Protein AF-A0A662CC90-F1 (afdb_monomer_lite)

pLDDT: mean 87.34, std 9.02, range [57.0, 97.94]

Secondary structure (DSSP, 8-state):
-----------SS----TTTS-HHHHHHHHH--EEEES-HHHHHHHHHHH-TT--GGGSEEEE-STTS---

Foldseek 3Di:
DDDDDDDADDDPDDLQCPVPPDLVSLVVLLVAQEEEEQDPVVVVVNNCSSPVPRDPVSHHYHHDYPPDDPD

Radius of gyration: 12.89 Å; chains: 1; bounding box: 34×23×35 Å

Structure (mmCIF, N/CA/C/O backbone):
data_AF-A0A662CC90-F1
#
_entry.id   AF-A0A662CC90-F1
#
loop_
_atom_site.group_PDB
_atom_site.id
_atom_site.type_symbol
_atom_site.label_atom_id
_atom_site.label_alt_id
_atom_site.label_comp_id
_atom_site.label_asym_id
_atom_site.label_entity_id
_atom_site.label_seq_id
_atom_site.pdbx_PDB_ins_code
_atom_site.Cartn_x
_atom_site.Cartn_y
_atom_site.Cartn_z
_atom_site.occupancy
_atom_site.B_iso_or_equiv
_atom_site.auth_seq_id
_atom_site.auth_comp_id
_atom_site.auth_asym_id
_atom_site.auth_atom_id
_atom_site.pdbx_PDB_model_num
ATOM 1 N N . MET A 1 1 ? -18.515 -14.858 7.782 1.00 72.94 1 MET A N 1
ATOM 2 C CA . MET A 1 1 ? -17.297 -15.327 7.076 1.00 72.94 1 MET A CA 1
ATOM 3 C C . MET A 1 1 ? -16.080 -14.741 7.766 1.00 72.94 1 MET A C 1
ATOM 5 O O . MET A 1 1 ? -16.196 -13.646 8.299 1.00 72.94 1 MET A O 1
ATOM 9 N N . LYS A 1 2 ? -14.947 -15.450 7.774 1.00 87.88 2 LYS A N 1
ATOM 10 C CA . LYS A 1 2 ? -13.670 -14.906 8.260 1.00 87.88 2 LYS A CA 1
ATOM 11 C C . LYS A 1 2 ? -12.948 -14.196 7.109 1.00 87.88 2 LYS A C 1
ATOM 13 O O . LYS A 1 2 ? -13.058 -14.643 5.970 1.00 87.88 2 LYS A O 1
ATOM 18 N N . GLY A 1 3 ? -12.253 -13.101 7.408 1.00 90.44 3 GLY A N 1
ATOM 19 C CA . GLY A 1 3 ? -11.363 -12.442 6.449 1.00 90.44 3 GLY A CA 1
ATOM 20 C C . GLY A 1 3 ? -10.087 -13.252 6.207 1.00 90.44 3 GLY A C 1
ATOM 21 O O . GLY A 1 3 ? -9.774 -14.166 6.971 1.00 90.44 3 GLY A O 1
ATOM 22 N N . VAL A 1 4 ? -9.351 -12.901 5.152 1.00 93.69 4 VAL A N 1
ATOM 23 C CA . VAL A 1 4 ? -8.023 -13.454 4.851 1.00 93.69 4 VAL A CA 1
ATOM 24 C C . VAL A 1 4 ? -7.000 -12.337 5.001 1.00 93.69 4 VAL A C 1
ATOM 26 O O . VAL A 1 4 ? -7.152 -11.281 4.390 1.00 93.69 4 VAL A O 1
ATOM 29 N N . LEU A 1 5 ? -5.967 -12.575 5.808 1.00 93.75 5 LEU A N 1
ATOM 30 C CA . LEU A 1 5 ? -4.829 -11.673 5.935 1.00 93.75 5 LEU A CA 1
ATOM 31 C C . LEU A 1 5 ? -3.744 -12.101 4.945 1.00 93.75 5 LEU A C 1
ATOM 33 O O . LEU A 1 5 ? -3.236 -13.219 5.024 1.00 93.75 5 LEU A O 1
ATOM 37 N N . TYR A 1 6 ? -3.391 -11.205 4.027 1.00 93.50 6 TYR A N 1
ATOM 38 C CA . TYR A 1 6 ? -2.278 -11.399 3.104 1.00 93.50 6 TYR A CA 1
ATOM 39 C C . TYR A 1 6 ? -1.045 -10.665 3.623 1.00 93.50 6 TYR A C 1
ATOM 41 O O . TYR A 1 6 ? -1.105 -9.468 3.894 1.00 93.50 6 TYR A O 1
ATOM 49 N N . LEU A 1 7 ? 0.079 -11.375 3.710 1.00 91.88 7 LEU A N 1
ATOM 50 C CA . LEU A 1 7 ? 1.385 -10.767 3.943 1.00 91.88 7 LEU A CA 1
ATOM 51 C C . LEU A 1 7 ? 2.023 -10.481 2.586 1.00 91.88 7 LEU A C 1
ATOM 53 O O . LEU A 1 7 ? 2.378 -11.401 1.850 1.00 91.88 7 LEU A O 1
ATOM 57 N N . VAL A 1 8 ? 2.118 -9.200 2.240 1.00 89.12 8 VAL A N 1
ATOM 58 C CA . VAL A 1 8 ? 2.718 -8.757 0.982 1.00 89.12 8 VAL A CA 1
ATOM 59 C C . VAL A 1 8 ? 4.186 -8.412 1.255 1.00 89.12 8 VAL A C 1
ATOM 61 O O . VAL A 1 8 ? 4.441 -7.475 2.013 1.00 89.12 8 VAL A O 1
ATOM 64 N N . PRO A 1 9 ? 5.158 -9.146 0.681 1.00 85.75 9 PRO A N 1
ATOM 65 C CA . PRO A 1 9 ? 6.570 -8.850 0.869 1.00 85.75 9 PRO A CA 1
ATOM 66 C C . PRO A 1 9 ? 6.913 -7.504 0.235 1.00 85.75 9 PRO A C 1
ATOM 68 O O . PRO A 1 9 ? 6.270 -7.073 -0.725 1.00 85.75 9 PRO A O 1
ATOM 71 N N . ASN A 1 10 ? 7.951 -6.864 0.761 1.00 82.12 10 ASN A N 1
ATOM 72 C CA . ASN A 1 10 ? 8.503 -5.627 0.227 1.00 82.12 10 ASN A CA 1
ATOM 73 C C . ASN A 1 10 ? 9.974 -5.838 -0.166 1.00 82.12 10 ASN A C 1
ATOM 75 O O . ASN A 1 10 ? 10.623 -6.782 0.286 1.00 82.12 10 ASN A O 1
ATOM 79 N N . THR A 1 11 ? 10.502 -4.968 -1.020 1.00 78.12 11 THR A N 1
ATOM 80 C CA . THR A 1 11 ? 11.885 -5.041 -1.502 1.00 78.12 11 THR A CA 1
ATOM 81 C C . THR A 1 11 ? 12.855 -4.461 -0.471 1.00 78.12 11 THR A C 1
ATOM 83 O O . THR A 1 11 ? 12.581 -3.410 0.103 1.00 78.12 11 THR A O 1
ATOM 86 N N . LEU A 1 12 ? 14.028 -5.077 -0.298 1.00 77.00 12 LEU A N 1
ATOM 87 C CA . LEU A 1 12 ? 15.069 -4.597 0.626 1.00 77.00 12 LEU A CA 1
ATOM 88 C C . LEU A 1 12 ? 15.952 -3.468 0.057 1.00 77.00 12 LEU A C 1
ATOM 90 O O . LEU A 1 12 ? 16.792 -2.937 0.777 1.00 77.00 12 LEU A O 1
ATOM 94 N N . GLY A 1 13 ? 15.791 -3.084 -1.216 1.00 70.81 13 GLY A N 1
ATOM 95 C CA . GLY A 1 13 ? 16.576 -1.979 -1.777 1.00 70.81 13 GLY A CA 1
ATOM 96 C C . GLY A 1 13 ? 16.439 -1.739 -3.280 1.00 70.81 13 GLY A C 1
ATOM 97 O O . GLY A 1 13 ? 16.495 -0.585 -3.696 1.00 70.81 13 GLY A O 1
ATOM 98 N N . ASN A 1 14 ? 16.231 -2.778 -4.099 1.00 70.38 14 ASN A N 1
ATOM 99 C CA . ASN A 1 14 ? 16.003 -2.587 -5.535 1.00 70.38 14 ASN A CA 1
ATOM 100 C C . ASN A 1 14 ? 14.527 -2.219 -5.791 1.00 70.38 14 ASN A C 1
ATOM 102 O O . ASN A 1 14 ? 13.658 -3.030 -5.473 1.00 70.38 14 ASN A O 1
ATOM 106 N N . PRO A 1 15 ? 14.221 -1.033 -6.352 1.00 66.75 15 PRO A N 1
ATOM 107 C CA . PRO A 1 15 ? 12.853 -0.642 -6.689 1.00 66.75 15 PRO A CA 1
ATOM 108 C C . PRO A 1 15 ? 12.276 -1.413 -7.884 1.00 66.75 15 PRO A C 1
ATOM 110 O O . PRO A 1 15 ? 11.070 -1.315 -8.129 1.00 66.75 15 PRO A O 1
ATOM 113 N N . ASP A 1 16 ? 13.101 -2.152 -8.634 1.00 72.94 16 ASP A N 1
ATOM 114 C CA . ASP A 1 16 ? 12.601 -3.054 -9.663 1.00 72.94 16 ASP A CA 1
ATOM 115 C C . ASP A 1 16 ? 11.973 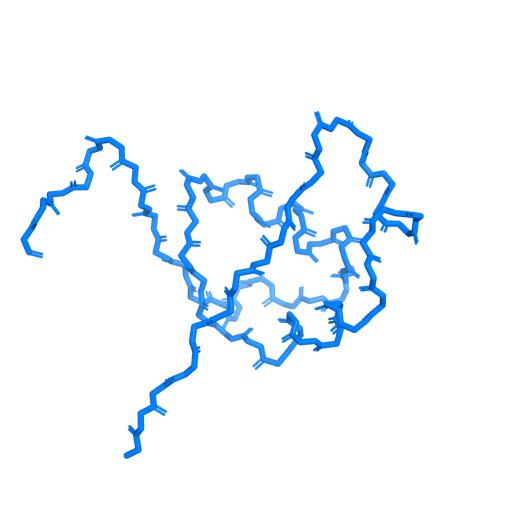-4.301 -9.026 1.00 72.94 16 ASP A C 1
ATOM 117 O O . ASP A 1 16 ? 12.635 -5.213 -8.522 1.00 72.94 16 ASP A O 1
ATOM 121 N N . THR A 1 17 ? 10.644 -4.300 -9.036 1.00 71.06 17 THR A N 1
ATOM 122 C CA . THR A 1 17 ? 9.817 -5.371 -8.477 1.00 71.06 17 THR A CA 1
ATOM 123 C C . THR A 1 17 ? 9.609 -6.523 -9.454 1.00 71.06 17 THR A C 1
ATOM 125 O O . THR A 1 17 ? 9.136 -7.573 -9.034 1.00 71.06 17 THR A O 1
ATOM 128 N N . THR A 1 18 ? 9.964 -6.370 -10.734 1.00 70.88 18 THR A N 1
ATOM 129 C CA . THR A 1 18 ? 9.636 -7.364 -11.771 1.00 70.88 18 THR A CA 1
ATOM 130 C C . THR A 1 18 ? 10.399 -8.675 -11.604 1.00 70.88 18 THR A C 1
ATOM 132 O O . THR A 1 18 ? 9.830 -9.742 -11.811 1.00 70.88 18 THR A O 1
ATOM 135 N N . GLU A 1 19 ? 11.656 -8.607 -11.163 1.00 70.75 19 GLU A N 1
ATOM 136 C CA . GLU A 1 19 ? 12.488 -9.791 -10.914 1.00 70.75 19 GLU A CA 1
ATOM 137 C C . GLU A 1 19 ? 12.413 -10.298 -9.467 1.00 70.75 19 GLU A C 1
ATOM 139 O O . GLU A 1 19 ? 12.867 -11.400 -9.164 1.00 70.75 19 GLU A O 1
ATOM 144 N N . THR A 1 20 ? 11.852 -9.501 -8.552 1.00 76.19 20 THR A N 1
ATOM 145 C CA . THR A 1 20 ? 11.901 -9.770 -7.105 1.00 76.19 20 THR 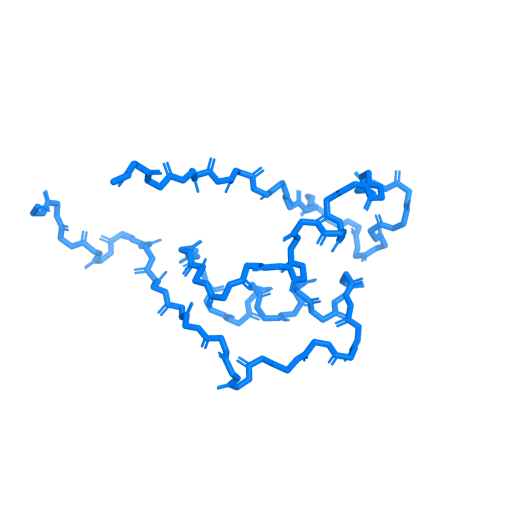A CA 1
ATOM 146 C C . THR A 1 20 ? 10.542 -10.097 -6.491 1.00 76.19 20 THR A C 1
ATOM 148 O O . THR A 1 20 ? 10.490 -10.757 -5.452 1.00 76.19 20 THR A O 1
ATOM 151 N N . ILE A 1 21 ? 9.440 -9.682 -7.123 1.00 78.69 21 ILE A N 1
ATOM 152 C CA . ILE A 1 21 ? 8.077 -9.922 -6.649 1.00 78.69 21 ILE A CA 1
ATOM 153 C C . ILE A 1 21 ? 7.363 -10.884 -7.609 1.00 78.69 21 ILE A C 1
ATOM 155 O O . ILE A 1 21 ? 7.192 -10.561 -8.784 1.00 78.69 21 ILE A O 1
ATOM 159 N N . PRO A 1 22 ? 6.884 -12.050 -7.132 1.00 81.62 22 PRO A N 1
ATOM 160 C CA . PRO A 1 22 ? 6.123 -12.977 -7.966 1.00 81.62 22 PRO A CA 1
ATOM 161 C C . PRO A 1 22 ? 4.871 -12.325 -8.571 1.00 81.62 22 PRO A C 1
ATOM 163 O O . PRO A 1 22 ? 4.128 -11.639 -7.864 1.00 81.62 22 PRO A O 1
ATOM 166 N N . GLU A 1 23 ? 4.561 -12.611 -9.842 1.00 77.12 23 GLU A N 1
ATOM 167 C CA . GLU A 1 23 ? 3.403 -12.019 -10.542 1.00 77.12 23 GLU A CA 1
ATOM 168 C C . GLU A 1 23 ? 2.073 -12.196 -9.794 1.00 77.12 23 GLU A C 1
ATOM 170 O O . GLU A 1 23 ? 1.231 -11.294 -9.783 1.00 77.12 23 GLU A O 1
ATOM 175 N N . GLY A 1 24 ? 1.893 -13.331 -9.109 1.00 81.25 24 GLY A N 1
ATOM 176 C CA . GLY A 1 24 ? 0.684 -13.609 -8.331 1.00 81.25 24 GLY A CA 1
ATOM 177 C C . GLY A 1 24 ? 0.398 -12.562 -7.248 1.00 81.25 24 GLY A C 1
ATOM 178 O O . GLY A 1 24 ? -0.764 -12.310 -6.931 1.00 81.25 24 GLY A O 1
ATOM 179 N N . ILE A 1 25 ? 1.428 -11.895 -6.721 1.00 84.06 25 ILE A N 1
ATOM 180 C CA . ILE A 1 25 ? 1.270 -10.842 -5.710 1.00 84.06 25 ILE A CA 1
ATOM 181 C C . ILE A 1 25 ? 0.629 -9.601 -6.317 1.00 84.06 25 ILE A C 1
ATOM 183 O O . ILE A 1 25 ? -0.288 -9.036 -5.723 1.00 84.06 25 ILE A O 1
ATOM 187 N N . ARG A 1 26 ? 1.043 -9.215 -7.527 1.00 83.56 26 ARG A N 1
ATOM 188 C CA . ARG A 1 26 ? 0.461 -8.075 -8.242 1.00 83.56 26 ARG A CA 1
ATOM 189 C 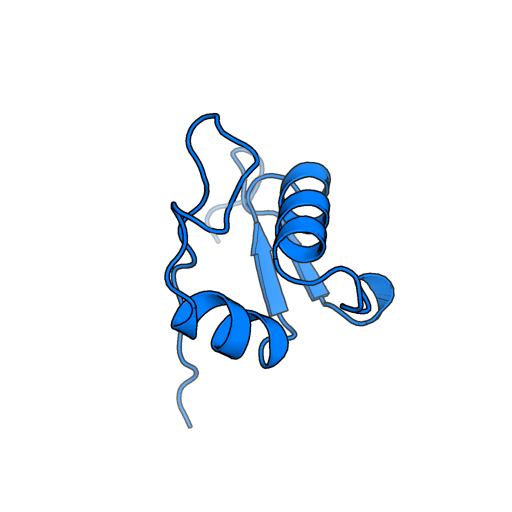C . ARG A 1 26 ? -1.039 -8.269 -8.462 1.00 83.56 26 ARG A C 1
ATOM 191 O O . ARG A 1 26 ? -1.809 -7.337 -8.244 1.00 83.56 26 ARG A O 1
ATOM 198 N N . GLY A 1 27 ? -1.454 -9.481 -8.839 1.00 87.25 27 GLY A N 1
ATOM 199 C CA . GLY A 1 27 ? -2.869 -9.837 -8.978 1.00 87.25 27 GLY A CA 1
ATOM 200 C C . GLY A 1 27 ? -3.640 -9.661 -7.669 1.00 87.25 27 GLY A C 1
ATOM 201 O O . GLY A 1 27 ? -4.635 -8.943 -7.632 1.00 87.25 27 GLY A O 1
ATOM 202 N N . ARG A 1 28 ? -3.127 -10.233 -6.572 1.00 90.19 28 ARG A N 1
ATOM 203 C CA . ARG A 1 28 ? -3.767 -10.146 -5.248 1.00 90.19 28 ARG A CA 1
ATOM 204 C C . ARG A 1 28 ? -3.863 -8.723 -4.714 1.00 90.19 28 ARG A C 1
ATOM 206 O O . ARG A 1 28 ? -4.910 -8.338 -4.211 1.00 90.19 28 ARG A O 1
ATOM 213 N N . VAL A 1 29 ? -2.801 -7.931 -4.842 1.00 90.88 29 VAL A N 1
ATOM 214 C CA . VAL A 1 29 ? -2.767 -6.543 -4.358 1.00 90.88 29 VAL A CA 1
ATOM 215 C C . VAL A 1 29 ? -3.849 -5.685 -5.020 1.00 90.88 29 VAL A C 1
ATOM 217 O O . VAL A 1 29 ? -4.452 -4.853 -4.350 1.00 90.88 29 VAL A O 1
ATOM 220 N N . ASN A 1 30 ? -4.151 -5.919 -6.299 1.00 90.38 30 ASN A N 1
ATOM 221 C CA . ASN A 1 30 ? -5.195 -5.179 -7.015 1.00 90.38 30 ASN A CA 1
ATOM 222 C C . ASN A 1 30 ? -6.624 -5.506 -6.542 1.00 90.38 30 ASN A C 1
ATOM 224 O O . ASN A 1 30 ? -7.534 -4.708 -6.758 1.00 90.38 30 ASN A O 1
ATOM 228 N N . GLU A 1 31 ? -6.834 -6.663 -5.911 1.00 93.00 31 GLU A N 1
ATOM 229 C CA . GLU A 1 31 ? -8.134 -7.088 -5.369 1.00 93.00 31 GLU A CA 1
ATOM 230 C C . GLU A 1 31 ? -8.377 -6.543 -3.948 1.00 93.00 31 GLU A C 1
ATOM 232 O O . GLU A 1 31 ? -9.508 -6.552 -3.454 1.00 93.00 31 GLU A O 1
ATOM 237 N N . ILE A 1 32 ? -7.327 -6.059 -3.279 1.00 94.88 32 ILE A N 1
ATOM 238 C CA . ILE A 1 32 ? -7.356 -5.627 -1.880 1.00 94.88 32 ILE A CA 1
ATOM 239 C C . ILE A 1 32 ? -7.603 -4.117 -1.800 1.00 94.88 32 ILE A C 1
ATOM 241 O O . ILE A 1 32 ? -6.959 -3.321 -2.477 1.00 94.88 32 ILE A O 1
ATOM 245 N N . LYS A 1 33 ? -8.530 -3.713 -0.923 1.00 96.19 33 LYS A N 1
ATOM 246 C CA . LYS A 1 33 ? -8.851 -2.297 -0.662 1.00 96.19 33 LYS A CA 1
ATOM 247 C C . LYS A 1 33 ? -8.396 -1.790 0.703 1.00 96.19 33 LYS A C 1
ATOM 249 O O . LYS A 1 33 ? -8.387 -0.581 0.913 1.00 96.19 33 LYS A O 1
ATOM 254 N N . LEU A 1 34 ? -8.047 -2.692 1.621 1.00 97.12 34 LEU A N 1
ATOM 255 C CA . LEU A 1 34 ? -7.634 -2.363 2.983 1.00 97.12 34 LEU A CA 1
ATOM 256 C C . LEU A 1 34 ? -6.194 -2.814 3.201 1.00 97.12 34 LEU A C 1
ATOM 258 O O . LEU A 1 34 ? -5.880 -3.985 2.996 1.00 97.12 34 LEU A O 1
ATOM 262 N N . PHE A 1 35 ? -5.343 -1.893 3.641 1.00 96.69 35 PHE A N 1
ATOM 263 C CA . PHE A 1 35 ? -3.930 -2.150 3.889 1.00 96.69 35 PHE A CA 1
ATOM 264 C C . PHE A 1 35 ? -3.547 -1.707 5.296 1.00 96.69 35 PHE A C 1
ATOM 266 O O . PHE A 1 35 ? -3.895 -0.608 5.720 1.00 96.69 35 PHE A O 1
ATOM 273 N N . ILE A 1 36 ? -2.793 -2.552 5.992 1.00 96.06 36 ILE A N 1
ATOM 274 C CA . ILE A 1 36 ? -2.082 -2.192 7.221 1.00 96.06 36 ILE A CA 1
ATOM 275 C C . ILE A 1 36 ? -0.629 -1.943 6.826 1.00 96.06 36 ILE A C 1
ATOM 277 O O . ILE A 1 36 ? -0.043 -2.762 6.116 1.00 96.06 36 ILE A O 1
ATOM 281 N N . VAL A 1 37 ? -0.074 -0.794 7.202 1.00 95.00 37 VAL A N 1
ATOM 282 C CA . VAL A 1 37 ? 1.227 -0.329 6.703 1.00 95.00 37 VAL A CA 1
ATOM 283 C C . VAL A 1 37 ? 2.032 0.342 7.809 1.00 95.00 37 VAL A C 1
ATOM 285 O O . VAL A 1 37 ? 1.481 1.077 8.612 1.00 95.00 37 VAL A O 1
ATOM 288 N N . GLU A 1 38 ? 3.349 0.158 7.828 1.00 92.25 38 GLU A N 1
ATOM 289 C CA . GLU A 1 38 ? 4.216 0.851 8.800 1.00 92.25 38 GLU A CA 1
ATOM 290 C C . GLU A 1 38 ? 4.450 2.320 8.433 1.00 92.25 38 GLU A C 1
ATOM 292 O O . GLU A 1 38 ? 4.662 3.177 9.286 1.00 92.25 38 GLU A O 1
ATOM 297 N N . ASN A 1 39 ? 4.424 2.616 7.131 1.00 92.88 39 ASN A N 1
ATOM 298 C CA . ASN A 1 39 ? 4.633 3.954 6.607 1.00 92.88 39 ASN A CA 1
ATOM 299 C C . ASN A 1 39 ? 3.755 4.186 5.377 1.00 92.88 3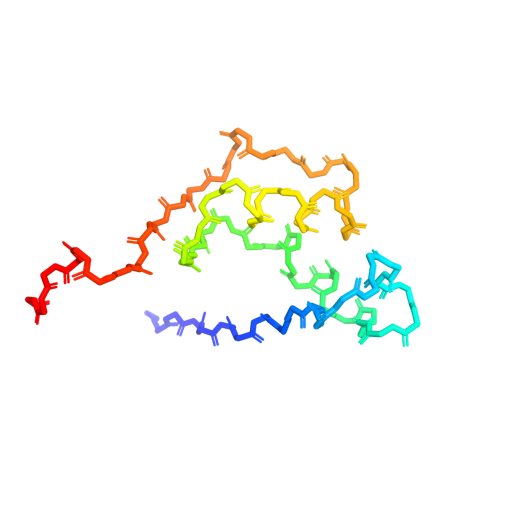9 ASN A C 1
ATOM 301 O O . ASN A 1 39 ? 3.968 3.585 4.314 1.00 92.88 39 ASN A O 1
ATOM 305 N N . LEU A 1 40 ? 2.805 5.113 5.497 1.00 94.19 40 LEU A N 1
ATOM 306 C CA . LEU A 1 40 ? 1.843 5.403 4.436 1.00 94.19 40 LEU A CA 1
ATOM 307 C C . LEU A 1 40 ? 2.501 5.829 3.117 1.00 94.19 40 LEU A C 1
ATOM 309 O O . LEU A 1 40 ? 2.093 5.399 2.036 1.00 94.19 40 LEU A O 1
ATOM 313 N N . ARG A 1 41 ? 3.543 6.666 3.181 1.00 94.00 41 ARG A N 1
ATOM 314 C CA . ARG A 1 41 ? 4.231 7.177 1.985 1.00 94.00 41 ARG A CA 1
ATOM 315 C C . ARG A 1 41 ? 4.922 6.049 1.220 1.00 94.00 41 ARG A C 1
ATOM 317 O O . ARG A 1 41 ? 4.797 5.982 -0.004 1.00 94.00 41 ARG A O 1
ATOM 324 N N . ASN A 1 42 ? 5.637 5.175 1.922 1.00 92.38 42 ASN A N 1
ATOM 325 C CA . ASN A 1 42 ? 6.361 4.065 1.306 1.00 92.38 42 ASN A CA 1
ATOM 326 C C . ASN A 1 42 ? 5.402 3.023 0.728 1.00 92.38 42 ASN A C 1
ATOM 328 O O . ASN A 1 42 ? 5.590 2.604 -0.414 1.00 92.38 42 ASN A O 1
ATOM 332 N N . ALA A 1 43 ? 4.332 2.682 1.449 1.00 93.81 43 ALA A N 1
ATOM 333 C CA . ALA A 1 43 ? 3.331 1.741 0.960 1.00 93.81 43 ALA A CA 1
ATOM 334 C C . ALA A 1 43 ? 2.651 2.230 -0.326 1.00 93.81 43 ALA A C 1
ATOM 336 O O . ALA A 1 43 ? 2.564 1.489 -1.302 1.00 93.81 43 ALA A O 1
ATOM 337 N N . ARG A 1 44 ? 2.246 3.506 -0.388 1.00 94.75 44 ARG A N 1
ATOM 338 C CA . ARG A 1 44 ? 1.653 4.093 -1.605 1.00 94.75 44 ARG A CA 1
ATOM 339 C C . ARG A 1 44 ? 2.595 4.021 -2.806 1.00 94.75 44 ARG A C 1
ATOM 341 O O . ARG A 1 44 ? 2.159 3.693 -3.908 1.00 94.75 44 ARG A O 1
ATOM 348 N N . ARG A 1 45 ? 3.886 4.311 -2.599 1.00 92.06 45 ARG A N 1
ATOM 349 C CA . ARG A 1 45 ? 4.909 4.202 -3.653 1.00 92.06 45 ARG A CA 1
ATOM 350 C C . ARG A 1 45 ? 5.072 2.764 -4.133 1.00 92.06 45 ARG A C 1
ATOM 352 O O . ARG A 1 45 ? 5.136 2.554 -5.338 1.00 92.06 45 ARG A O 1
ATOM 359 N N . TYR A 1 46 ? 5.091 1.804 -3.213 1.00 90.81 46 TYR A N 1
ATOM 360 C CA . TYR A 1 46 ? 5.200 0.385 -3.541 1.00 90.81 46 TYR A CA 1
ATOM 361 C C . TYR A 1 46 ? 3.985 -0.122 -4.331 1.00 90.81 46 TYR A C 1
ATOM 363 O O . TYR A 1 46 ? 4.126 -0.742 -5.380 1.00 90.81 46 TYR A O 1
ATOM 371 N N . LEU A 1 47 ? 2.768 0.234 -3.915 1.00 92.50 47 LEU A N 1
ATOM 372 C CA . LEU A 1 47 ? 1.556 -0.108 -4.667 1.00 92.50 47 LEU A CA 1
ATOM 373 C C . LEU A 1 47 ? 1.584 0.467 -6.092 1.00 92.50 47 LEU A C 1
ATOM 375 O O . LEU A 1 47 ? 1.219 -0.221 -7.043 1.00 92.50 47 LEU A O 1
ATOM 379 N N . LYS A 1 48 ? 2.080 1.700 -6.258 1.00 91.44 48 LYS A N 1
ATOM 380 C CA . LYS A 1 48 ? 2.271 2.318 -7.578 1.00 91.44 48 LYS A CA 1
ATOM 381 C C . LYS A 1 48 ? 3.383 1.672 -8.407 1.00 91.44 48 LYS A C 1
ATOM 383 O O . LYS A 1 48 ? 3.265 1.679 -9.632 1.00 91.44 48 LYS A O 1
ATOM 388 N N . SER A 1 49 ? 4.438 1.130 -7.790 1.00 87.62 49 SER A N 1
ATOM 389 C CA . SER A 1 49 ? 5.474 0.391 -8.525 1.00 87.62 49 SER A CA 1
ATOM 390 C C . SER A 1 49 ? 4.965 -0.967 -9.006 1.00 87.62 49 SER A C 1
ATOM 392 O O . SER A 1 49 ? 5.302 -1.368 -10.115 1.00 87.62 49 SER A O 1
ATOM 394 N N . LEU A 1 50 ? 4.093 -1.627 -8.235 1.00 87.69 50 LEU A N 1
ATOM 395 C CA . LEU A 1 50 ? 3.415 -2.859 -8.652 1.00 87.69 50 LEU A CA 1
ATOM 396 C C . LEU A 1 50 ? 2.349 -2.605 -9.727 1.00 87.69 50 LEU A C 1
ATOM 398 O O . LEU A 1 50 ? 2.211 -3.375 -10.678 1.00 87.69 50 LEU A O 1
ATOM 402 N N . ASN A 1 51 ? 1.561 -1.539 -9.593 1.00 89.31 51 ASN A N 1
ATOM 403 C CA . ASN A 1 51 ? 0.531 -1.176 -10.557 1.00 89.31 51 ASN A CA 1
ATOM 404 C C . ASN A 1 51 ? 0.372 0.345 -10.649 1.00 89.31 51 ASN A C 1
ATOM 406 O O . ASN A 1 51 ? -0.226 0.978 -9.782 1.00 89.31 51 ASN A O 1
ATOM 410 N N . ARG A 1 52 ? 0.836 0.940 -11.752 1.00 90.81 52 ARG A N 1
ATOM 411 C CA . ARG A 1 52 ? 0.737 2.392 -11.973 1.00 90.81 52 ARG A CA 1
ATOM 412 C C . ARG A 1 52 ? -0.707 2.896 -12.031 1.00 90.81 52 ARG A C 1
ATOM 414 O O . ARG A 1 52 ? -0.956 4.023 -11.597 1.00 90.81 52 ARG A O 1
ATOM 421 N N . GLU A 1 53 ? -1.641 2.053 -12.465 1.00 94.00 53 GLU A N 1
ATOM 422 C CA . GLU A 1 53 ? -3.061 2.386 -12.631 1.00 94.00 53 GLU A CA 1
ATOM 423 C C . GLU A 1 53 ? -3.875 2.243 -11.338 1.00 94.00 53 GLU A C 1
ATOM 425 O O . GLU A 1 53 ? -5.044 2.622 -11.302 1.00 94.00 53 GLU A O 1
ATOM 430 N N . ILE A 1 54 ? -3.289 1.726 -10.247 1.00 93.88 54 ILE A N 1
ATOM 431 C CA . ILE A 1 54 ? -4.028 1.567 -8.988 1.00 93.88 54 ILE A CA 1
ATOM 432 C C . ILE A 1 54 ? -4.513 2.931 -8.473 1.00 93.88 54 ILE A C 1
ATOM 434 O O . ILE A 1 54 ? -3.734 3.886 -8.365 1.00 93.88 54 ILE A O 1
ATOM 438 N N . ASN A 1 55 ? -5.799 3.041 -8.145 1.00 95.44 55 ASN A N 1
ATOM 439 C CA . ASN A 1 55 ? -6.362 4.259 -7.571 1.00 95.44 55 ASN A CA 1
ATOM 440 C C . ASN A 1 55 ? -6.116 4.290 -6.055 1.00 95.44 55 ASN A C 1
ATOM 442 O O . ASN A 1 55 ? -6.908 3.751 -5.284 1.00 95.44 55 ASN A O 1
ATOM 446 N N . ILE A 1 56 ? -5.023 4.933 -5.637 1.00 96.50 56 ILE A N 1
ATOM 447 C CA . ILE A 1 56 ? -4.604 5.021 -4.229 1.00 96.50 56 ILE A CA 1
ATOM 448 C C . ILE A 1 56 ? -5.652 5.712 -3.351 1.00 96.50 56 ILE A C 1
ATOM 450 O O . ILE A 1 56 ? -5.844 5.295 -2.212 1.00 96.50 56 ILE A O 1
ATOM 454 N N . ASP A 1 57 ? -6.353 6.715 -3.878 1.00 95.69 57 ASP A N 1
ATOM 455 C CA . ASP A 1 57 ? -7.341 7.489 -3.118 1.00 95.69 57 ASP A CA 1
ATOM 456 C C . ASP A 1 57 ? -8.608 6.675 -2.812 1.00 95.69 57 ASP A C 1
ATOM 458 O O . ASP A 1 57 ? -9.371 7.016 -1.914 1.00 95.69 57 ASP A O 1
ATOM 462 N N . SER A 1 58 ? -8.819 5.567 -3.532 1.00 96.56 58 SER A N 1
ATOM 463 C CA . SER A 1 58 ? -9.909 4.621 -3.264 1.00 96.56 58 SER A CA 1
ATOM 464 C C . SER A 1 58 ? -9.579 3.563 -2.202 1.00 96.56 58 SER A C 1
ATOM 466 O O . SER A 1 58 ? -10.451 2.768 -1.847 1.00 96.56 58 SER A O 1
ATOM 468 N N . LEU A 1 59 ? -8.332 3.521 -1.719 1.00 97.62 59 LEU A N 1
ATOM 469 C CA . LEU A 1 59 ? -7.857 2.528 -0.757 1.00 97.62 59 LEU A CA 1
ATOM 470 C C . LEU A 1 59 ? -7.922 3.071 0.672 1.00 97.62 59 LEU A C 1
ATOM 472 O O . LEU A 1 59 ? -7.699 4.255 0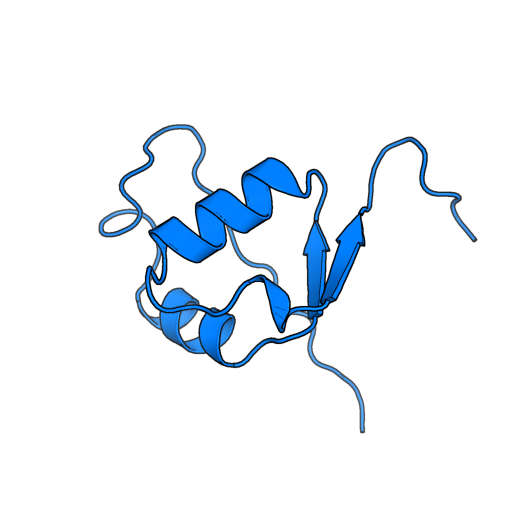.926 1.00 97.62 59 LEU A O 1
ATOM 476 N N . THR A 1 60 ? -8.165 2.179 1.625 1.00 97.94 60 THR A N 1
ATOM 477 C CA . THR A 1 60 ? -8.105 2.480 3.055 1.00 97.94 60 THR A CA 1
ATOM 478 C C . THR A 1 60 ? -6.789 1.975 3.630 1.00 97.94 60 THR A C 1
ATOM 480 O O . THR A 1 60 ? -6.417 0.818 3.428 1.00 97.94 60 THR A O 1
ATOM 483 N N . PHE A 1 61 ? -6.097 2.842 4.366 1.00 96.88 61 PHE A N 1
ATOM 484 C CA . PHE A 1 61 ? -4.832 2.528 5.018 1.00 96.88 61 PHE A CA 1
ATOM 485 C C . PHE A 1 61 ? -4.965 2.675 6.530 1.00 96.88 61 PHE A C 1
ATOM 487 O O . PHE A 1 61 ? -5.529 3.658 7.007 1.00 96.88 61 PHE A O 1
ATOM 494 N N . PHE A 1 62 ? -4.397 1.722 7.258 1.00 95.62 62 PHE A N 1
ATOM 495 C CA . PHE A 1 62 ? -4.201 1.777 8.699 1.00 95.62 62 PHE A CA 1
ATOM 496 C C . PHE A 1 62 ? -2.700 1.790 8.959 1.00 95.62 62 PHE A C 1
ATOM 498 O O . PHE A 1 62 ? -1.999 0.865 8.545 1.00 95.62 62 PHE A O 1
ATOM 505 N N . GLU A 1 63 ? -2.197 2.848 9.593 1.00 93.75 63 GLU A N 1
ATOM 506 C CA . GLU A 1 63 ? -0.791 2.896 9.988 1.00 93.75 63 GLU A CA 1
ATOM 507 C C . GLU A 1 63 ? -0.593 2.117 11.291 1.00 93.75 63 GLU A C 1
ATOM 509 O O . GLU A 1 63 ? -1.284 2.373 12.276 1.00 93.75 63 GLU A O 1
ATOM 514 N N . LEU A 1 64 ? 0.330 1.155 11.269 1.00 91.94 64 LEU A N 1
ATOM 515 C CA . LEU A 1 64 ? 0.739 0.365 12.426 1.00 91.94 64 LEU A CA 1
ATOM 516 C C . LEU A 1 64 ? 2.220 0.634 12.685 1.00 91.94 64 LEU A C 1
ATOM 518 O O . LEU A 1 64 ? 3.070 0.204 11.909 1.00 91.94 64 LEU A O 1
ATOM 522 N N . ASN A 1 65 ? 2.523 1.378 13.741 1.00 87.56 65 ASN A N 1
ATOM 523 C CA . ASN A 1 65 ? 3.885 1.761 14.104 1.00 87.56 65 ASN A CA 1
ATOM 524 C C . ASN A 1 65 ? 4.057 1.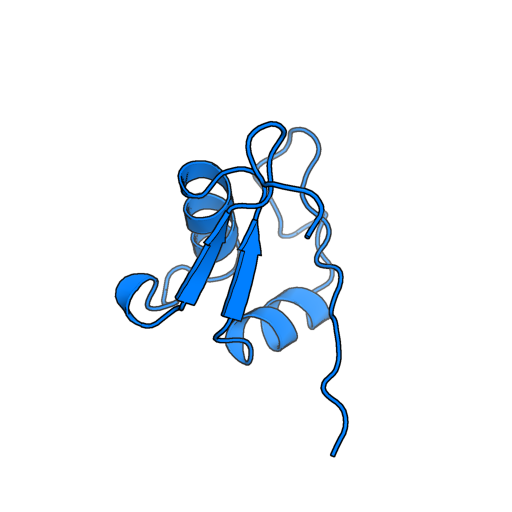786 15.632 1.00 87.56 65 ASN A C 1
ATOM 526 O O . ASN A 1 65 ? 3.145 1.441 16.377 1.00 87.56 65 ASN A O 1
ATOM 530 N N . GLU A 1 66 ? 5.232 2.205 16.101 1.00 85.19 66 GLU A N 1
ATOM 531 C CA . GLU A 1 66 ? 5.585 2.289 17.529 1.00 85.19 66 GLU A CA 1
ATOM 532 C C . GLU A 1 66 ? 4.682 3.208 18.373 1.00 85.19 66 GLU A C 1
ATOM 534 O O . GLU A 1 66 ? 4.733 3.159 19.600 1.00 85.19 66 GLU A O 1
ATOM 539 N N . HIS A 1 67 ? 3.856 4.043 17.740 1.00 84.75 67 HIS A N 1
ATOM 540 C CA . HIS A 1 67 ? 2.883 4.907 18.408 1.00 84.75 67 HIS A CA 1
ATOM 541 C C . HIS A 1 67 ? 1.457 4.336 18.393 1.00 84.75 67 HIS A C 1
ATOM 543 O O . HIS A 1 67 ? 0.541 4.974 18.916 1.00 84.75 67 HIS A O 1
ATOM 549 N N . THR A 1 68 ? 1.236 3.163 17.794 1.00 84.75 68 THR A N 1
ATOM 550 C CA . THR A 1 68 ? -0.060 2.480 17.827 1.00 84.75 68 THR A CA 1
ATOM 551 C C . THR A 1 68 ? -0.234 1.787 19.180 1.00 84.75 68 THR A C 1
ATOM 553 O O . THR A 1 68 ? 0.603 0.981 19.576 1.00 84.75 68 THR A O 1
ATOM 556 N N . ALA A 1 69 ? -1.311 2.108 19.900 1.00 84.12 69 ALA A N 1
ATOM 557 C CA . ALA A 1 69 ? -1.622 1.475 21.182 1.00 84.12 69 ALA A CA 1
ATOM 558 C C . ALA A 1 69 ? -1.927 -0.028 21.010 1.00 84.12 69 ALA A C 1
ATOM 560 O O . ALA A 1 69 ? -2.543 -0.418 20.021 1.00 84.12 69 ALA A O 1
ATOM 561 N N . GLU A 1 70 ? -1.524 -0.850 21.985 1.00 75.75 70 GLU A N 1
ATOM 562 C CA . GLU A 1 70 ? -1.682 -2.320 21.987 1.00 75.75 70 GLU A CA 1
ATOM 563 C C . GLU A 1 70 ? -3.110 -2.815 22.319 1.00 75.75 70 GLU A C 1
ATOM 565 O O . GLU A 1 70 ? -3.272 -3.965 22.720 1.00 75.75 70 GLU A O 1
ATOM 570 N N . GLU A 1 71 ? -4.139 -1.970 22.198 1.00 57.00 71 GLU A N 1
ATOM 571 C CA . GLU A 1 71 ? -5.517 -2.327 22.595 1.00 57.00 71 GLU A CA 1
ATOM 572 C C . GLU A 1 71 ? -6.107 -3.533 21.840 1.00 57.00 71 GLU A C 1
ATOM 574 O O . GLU A 1 71 ? -6.008 -3.589 20.589 1.00 57.00 71 GLU A O 1
#

Sequence (71 aa):
MKGVLYLVPNTLGNPDTTETIPEGIRGRVNEIKLFIVENLRNARRYLKSLNREINIDSLTFFELNEHTAEE